Protein AF-G5SU46-F1 (afdb_monomer)

pLDDT: mean 95.47, std 3.18, range [84.12, 98.56]

Nearest PDB structures (foldseek):
  3hrr-assembly1_A  TM=6.963E-01  e=5.804E-01  Aspergillus parasiticus
  3az8-assembly2_I  TM=7.081E-01  e=8.165E-01  Plasmodium falciparum
  4a0z-assembly1_B  TM=8.086E-01  e=4.014E+00  Staphylococcus aureus
  3bnv-assembly4_H  TM=6.663E-01  e=2.547E+00  Campylobacter jejuni
  4a0y-assembly1_B-2  TM=8.058E-01  e=5.978E+00  Staphylococcus aureus

Mean predicted aligned error: 2.75 Å

Solvent-accessible surface area (backbone atoms only — not comparable to full-atom values): 4259 Å² total; per-residue (Å²): 107,72,67,58,54,48,27,65,77,66,76,42,65,67,42,85,73,43,77,80,39,78,47,76,70,54,87,86,47,71,92,82,48,82,67,70,50,73,52,76,48,79,40,85,47,98,67,35,31,41,40,37,37,38,34,28,64,96,80,51,64,33,36,43,40,29,32,36,32,27,61,115

Foldseek 3Di:
DLQVVCCVVVVAAKDFPWWPDKDFDDDDDCVHAVDWDK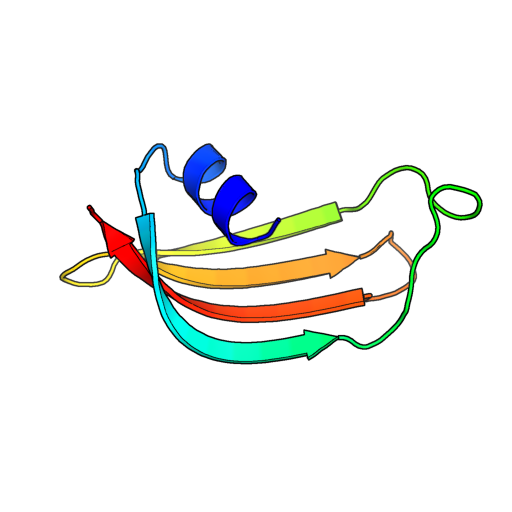DWDWDDDDFFTFIWIWIGDVPDTGITTTGTMGGD

Secondary structure (DSSP, 8-state):
-HHHHHHHHHT--EEEEEEEEEEE-----TTT-S--EEEEEEEEETTEEEEEEEEE-SS-EEEEEEEEEEE-

Organism: NCBI:txid762968

Structure (mmCIF, N/CA/C/O backbone):
data_AF-G5SU46-F1
#
_entry.id   AF-G5SU46-F1
#
loop_
_atom_site.group_PDB
_atom_site.id
_atom_site.type_symbol
_atom_site.label_atom_id
_atom_site.label_alt_id
_atom_site.label_comp_id
_atom_site.label_asym_id
_atom_site.label_entity_id
_atom_site.label_seq_id
_atom_site.pdbx_PDB_ins_code
_atom_site.Cartn_x
_atom_site.Cartn_y
_atom_site.Cartn_z
_atom_site.occupancy
_atom_site.B_iso_or_equiv
_atom_site.auth_seq_id
_atom_site.auth_comp_id
_atom_site.auth_asym_id
_atom_site.auth_atom_id
_atom_site.pdbx_PDB_model_num
ATOM 1 N N . MET A 1 1 ? -7.587 3.013 -3.499 1.00 86.88 1 MET A N 1
ATOM 2 C CA . MET A 1 1 ? -6.793 3.818 -2.542 1.00 86.88 1 MET A CA 1
ATOM 3 C C . MET A 1 1 ? -5.285 3.576 -2.648 1.00 86.88 1 MET A C 1
ATOM 5 O O . MET A 1 1 ? -4.561 4.510 -2.955 1.00 86.88 1 MET A O 1
ATOM 9 N N . VAL A 1 2 ? -4.770 2.361 -2.384 1.00 95.50 2 VAL A N 1
ATOM 10 C CA . VAL A 1 2 ? -3.304 2.122 -2.362 1.00 95.50 2 VAL A CA 1
ATOM 11 C C . VAL A 1 2 ? -2.626 2.492 -3.685 1.00 95.50 2 VAL A C 1
ATOM 13 O O . VAL A 1 2 ? -1.550 3.078 -3.672 1.00 95.50 2 VAL A O 1
ATOM 16 N N . LYS A 1 3 ? -3.251 2.176 -4.825 1.00 95.94 3 LYS A N 1
ATOM 17 C CA . LYS A 1 3 ? -2.724 2.517 -6.152 1.00 95.94 3 LYS A CA 1
ATOM 18 C C . LYS A 1 3 ? -2.567 4.028 -6.319 1.00 95.94 3 LYS A C 1
ATOM 20 O O . LYS A 1 3 ? -1.528 4.482 -6.772 1.00 95.94 3 LYS A O 1
ATOM 25 N N . GLU A 1 4 ? -3.583 4.783 -5.937 1.00 96.25 4 GLU A N 1
ATOM 26 C CA . GLU A 1 4 ? -3.644 6.234 -6.055 1.00 96.25 4 GLU A CA 1
ATOM 27 C C . GLU A 1 4 ? -2.575 6.889 -5.172 1.00 96.25 4 GLU A C 1
ATOM 29 O O . GLU A 1 4 ? -1.810 7.709 -5.664 1.00 96.25 4 GLU A O 1
ATOM 34 N N . CYS A 1 5 ? -2.416 6.440 -3.921 1.00 96.12 5 CYS A N 1
ATOM 35 C CA . CYS A 1 5 ? -1.333 6.908 -3.049 1.00 96.12 5 CYS A CA 1
ATOM 36 C C . CYS A 1 5 ? 0.057 6.582 -3.619 1.00 96.12 5 CYS A C 1
ATOM 38 O O . CYS A 1 5 ? 0.977 7.385 -3.519 1.00 96.12 5 CYS A O 1
ATOM 40 N N . VAL A 1 6 ? 0.231 5.406 -4.230 1.00 96.94 6 VAL A N 1
ATOM 41 C CA . VAL A 1 6 ? 1.499 5.030 -4.874 1.00 96.94 6 VAL A CA 1
ATOM 42 C C . VAL A 1 6 ? 1.780 5.911 -6.089 1.00 96.94 6 VAL A C 1
ATOM 44 O O . VAL A 1 6 ? 2.921 6.323 -6.281 1.00 96.94 6 VAL A O 1
ATOM 47 N N . MET A 1 7 ? 0.767 6.200 -6.908 1.00 97.06 7 MET A N 1
ATOM 48 C CA . MET A 1 7 ? 0.897 7.093 -8.061 1.00 97.06 7 MET A CA 1
ATOM 49 C C . MET A 1 7 ? 1.282 8.507 -7.622 1.00 97.06 7 MET A C 1
ATOM 51 O O . MET A 1 7 ? 2.221 9.061 -8.183 1.00 97.06 7 MET A O 1
ATOM 55 N N . GLU A 1 8 ? 0.642 9.025 -6.573 1.00 96.31 8 GLU A N 1
ATOM 56 C CA . GLU A 1 8 ? 0.960 10.328 -5.980 1.00 96.31 8 GLU A CA 1
ATOM 57 C C . GLU A 1 8 ? 2.413 10.378 -5.477 1.00 96.31 8 GLU A C 1
ATOM 59 O O . GLU A 1 8 ? 3.196 11.223 -5.899 1.00 96.31 8 GLU A O 1
ATOM 64 N N . VAL A 1 9 ? 2.821 9.411 -4.645 1.00 95.25 9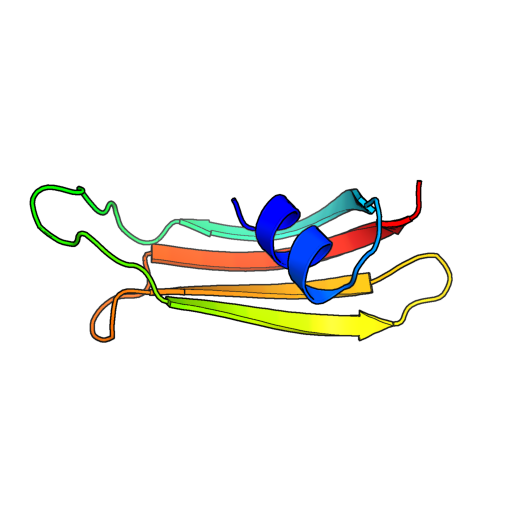 VAL A N 1
ATOM 65 C CA . VAL A 1 9 ? 4.175 9.367 -4.057 1.00 95.25 9 VAL A CA 1
ATOM 66 C C . VAL A 1 9 ? 5.262 9.139 -5.110 1.00 95.25 9 VAL A C 1
ATOM 68 O O . VAL A 1 9 ? 6.376 9.641 -4.973 1.00 95.25 9 VAL A O 1
ATOM 71 N N . SER A 1 10 ? 4.978 8.352 -6.150 1.00 95.06 10 SER A N 1
ATOM 72 C CA . SER A 1 10 ? 5.962 8.034 -7.192 1.00 95.06 10 SER A CA 1
ATOM 73 C C . SER A 1 10 ? 6.007 9.044 -8.338 1.00 95.06 10 SER A C 1
ATOM 75 O O . SER A 1 10 ? 6.965 9.010 -9.112 1.00 95.06 10 SER A O 1
ATOM 77 N N . GLY A 1 11 ? 4.984 9.892 -8.487 1.00 96.06 11 GLY A N 1
ATOM 78 C CA . GLY A 1 11 ? 4.816 10.781 -9.637 1.00 96.06 11 GLY A CA 1
ATOM 79 C C . GLY A 1 11 ? 4.612 10.044 -10.967 1.00 96.06 11 GLY A C 1
ATOM 80 O O . GLY A 1 11 ? 4.890 10.604 -12.026 1.00 96.06 11 GLY A O 1
ATOM 81 N N . LYS A 1 12 ? 4.187 8.772 -10.939 1.00 94.81 12 LYS A N 1
ATOM 82 C CA . LYS A 1 12 ? 4.050 7.924 -12.134 1.00 94.81 12 LYS A CA 1
ATOM 83 C C . LYS A 1 12 ? 2.609 7.493 -12.351 1.00 94.81 12 LYS A C 1
ATOM 85 O O . LYS A 1 12 ? 1.921 7.075 -11.422 1.00 94.81 12 LYS A O 1
ATOM 90 N N . ALA A 1 13 ? 2.192 7.489 -13.614 1.00 96.19 13 ALA A N 1
ATOM 91 C CA . ALA A 1 13 ? 1.018 6.743 -14.034 1.00 96.19 13 ALA A CA 1
ATOM 92 C C . ALA A 1 13 ? 1.339 5.244 -13.963 1.00 96.19 13 ALA A C 1
ATOM 94 O O . ALA A 1 13 ? 2.315 4.792 -14.561 1.00 96.19 13 ALA A O 1
ATOM 95 N N . LEU A 1 14 ? 0.548 4.481 -13.206 1.00 96.06 14 LEU A N 1
ATOM 96 C CA . LEU A 1 14 ? 0.821 3.067 -12.951 1.00 96.06 14 LEU A CA 1
ATOM 97 C C . LEU A 1 14 ? -0.418 2.196 -13.179 1.00 96.06 14 LEU A C 1
ATOM 99 O O . LEU A 1 14 ? -1.549 2.600 -12.897 1.00 96.06 14 LEU A O 1
ATOM 103 N N . HIS A 1 15 ? -0.200 0.952 -13.594 1.00 97.12 15 HIS A N 1
ATOM 104 C CA . HIS A 1 15 ? -1.179 -0.132 -13.564 1.00 97.12 15 HIS A CA 1
ATOM 105 C C . HIS A 1 15 ? -0.764 -1.198 -12.554 1.00 97.12 15 HIS A C 1
ATOM 107 O O . HIS A 1 15 ? 0.414 -1.505 -12.398 1.00 97.12 15 HIS A O 1
ATOM 113 N N . ILE A 1 16 ? -1.741 -1.794 -11.865 1.00 97.31 16 ILE A N 1
ATOM 114 C CA . ILE A 1 16 ? -1.480 -2.973 -11.036 1.00 97.31 16 ILE A CA 1
ATOM 115 C C . ILE A 1 16 ? -1.239 -4.145 -11.982 1.00 97.31 16 ILE A C 1
ATOM 117 O O . ILE A 1 16 ? -2.158 -4.568 -12.678 1.00 97.31 16 ILE A O 1
ATOM 121 N N . ARG A 1 17 ? -0.016 -4.679 -11.986 1.00 97.19 17 ARG A N 1
ATOM 122 C CA . ARG A 1 17 ? 0.328 -5.880 -12.754 1.00 97.19 17 ARG A CA 1
ATOM 123 C C . ARG A 1 17 ? -0.011 -7.142 -11.975 1.00 97.19 17 ARG A C 1
ATOM 125 O O . ARG A 1 17 ? -0.552 -8.096 -12.524 1.00 97.19 17 ARG A O 1
ATOM 132 N N . THR A 1 18 ? 0.342 -7.181 -10.692 1.00 97.75 18 THR A N 1
ATOM 133 C CA . THR A 1 18 ? 0.121 -8.366 -9.856 1.00 97.75 18 THR A CA 1
ATOM 134 C C . THR A 1 18 ? -0.067 -7.975 -8.404 1.00 97.75 18 THR A C 1
ATOM 136 O O . THR A 1 18 ? 0.668 -7.143 -7.875 1.00 97.75 18 THR A O 1
ATOM 139 N N . ILE A 1 19 ? -0.997 -8.644 -7.734 1.00 98.06 19 ILE A N 1
ATOM 140 C CA . ILE A 1 19 ? -1.191 -8.551 -6.290 1.00 98.06 19 ILE A CA 1
ATOM 141 C C . ILE A 1 19 ? -0.667 -9.851 -5.680 1.00 98.06 19 ILE A C 1
ATOM 143 O O . ILE A 1 19 ? -1.203 -10.921 -5.945 1.00 98.06 19 ILE A O 1
ATOM 147 N N . LYS A 1 20 ? 0.407 -9.762 -4.890 1.00 97.62 20 LYS A N 1
ATOM 148 C CA . LYS A 1 20 ? 0.981 -10.903 -4.153 1.00 97.62 20 LYS A CA 1
ATOM 149 C C . LYS A 1 20 ? 0.324 -11.070 -2.780 1.00 97.62 20 LYS A C 1
ATOM 151 O O . LYS A 1 20 ? 0.244 -12.179 -2.269 1.00 97.62 20 LYS A O 1
ATOM 156 N N . LEU A 1 21 ? -0.107 -9.965 -2.174 1.00 98.19 21 LEU A N 1
ATOM 157 C CA . LEU A 1 21 ? -0.809 -9.927 -0.898 1.00 98.19 21 LEU A CA 1
ATOM 158 C C . LEU A 1 21 ? -1.789 -8.755 -0.909 1.00 98.19 21 LEU A C 1
ATOM 160 O O . LEU A 1 21 ? -1.410 -7.634 -1.242 1.00 98.19 21 LEU A O 1
ATOM 164 N N . CYS A 1 22 ? -3.026 -9.012 -0.511 1.00 97.38 22 CYS A N 1
ATOM 165 C CA . CYS A 1 22 ? -4.004 -7.986 -0.185 1.00 97.38 22 CYS A CA 1
ATOM 166 C C . CYS A 1 22 ? -4.866 -8.540 0.946 1.00 97.38 22 CYS A C 1
ATOM 168 O O . CYS A 1 22 ? -5.787 -9.319 0.706 1.00 97.38 22 CYS A O 1
ATOM 170 N N . ARG A 1 23 ? -4.489 -8.233 2.187 1.00 97.56 23 ARG A N 1
ATOM 171 C CA . ARG A 1 23 ? -5.220 -8.673 3.376 1.00 97.56 23 ARG A CA 1
ATOM 172 C C . ARG A 1 23 ? -5.988 -7.498 3.935 1.00 97.56 23 ARG A C 1
ATOM 174 O O . ARG A 1 23 ? -5.382 -6.488 4.270 1.00 97.56 23 ARG A O 1
ATOM 181 N N . LEU A 1 24 ? -7.298 -7.668 4.038 1.00 96.94 24 LEU A N 1
ATOM 182 C CA . LEU A 1 24 ? -8.196 -6.772 4.751 1.00 96.94 24 LEU A CA 1
ATOM 183 C C . LEU A 1 24 ? -8.455 -7.407 6.115 1.00 96.94 24 LEU A C 1
ATOM 185 O O . LEU A 1 24 ? -8.938 -8.536 6.183 1.00 96.94 24 LEU A O 1
ATOM 189 N N . THR A 1 25 ? -8.045 -6.734 7.181 1.00 95.88 25 THR A N 1
ATOM 190 C CA . THR A 1 25 ? -8.007 -7.309 8.537 1.00 95.88 25 THR A CA 1
ATOM 191 C C . THR A 1 25 ? -9.095 -6.761 9.449 1.00 95.88 25 THR A C 1
ATOM 193 O O . THR A 1 25 ? -9.450 -7.424 10.419 1.00 95.88 25 THR A O 1
ATOM 196 N N . ALA A 1 26 ? -9.638 -5.588 9.131 1.00 94.38 26 ALA A N 1
ATOM 197 C CA . ALA A 1 26 ? -10.700 -4.934 9.880 1.00 94.38 26 ALA A CA 1
ATOM 198 C C . ALA A 1 26 ? -11.468 -3.956 8.979 1.00 94.38 26 ALA A C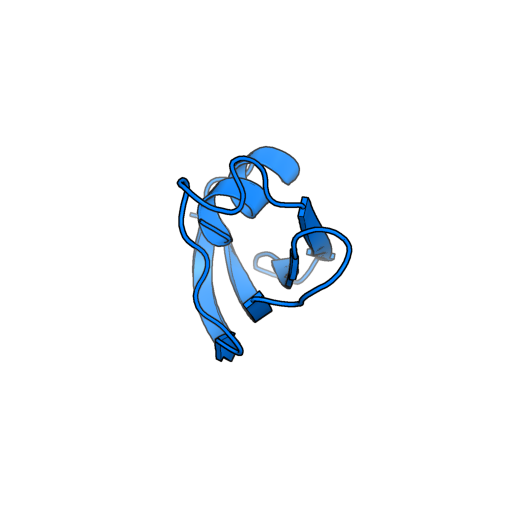 1
ATOM 200 O O . ALA A 1 26 ? -11.029 -3.633 7.873 1.00 94.38 26 ALA A O 1
ATOM 201 N N . VAL A 1 27 ? -12.614 -3.485 9.468 1.00 92.94 27 VAL A N 1
ATOM 202 C CA . VAL A 1 27 ? -13.418 -2.439 8.828 1.00 92.94 27 VAL A CA 1
ATOM 203 C C . VAL A 1 27 ? -13.292 -1.170 9.653 1.00 92.94 27 VAL A C 1
ATOM 205 O O . VAL A 1 27 ? -13.412 -1.215 10.874 1.00 92.94 27 VAL A O 1
ATOM 208 N N . VAL A 1 28 ? -13.096 -0.047 8.971 1.00 93.25 28 VAL A N 1
ATOM 209 C CA . VAL A 1 28 ? -13.067 1.285 9.570 1.00 93.25 28 VAL A CA 1
ATOM 210 C C . VAL A 1 28 ? -14.236 2.112 9.051 1.00 93.25 28 VAL A C 1
ATOM 212 O O . VAL A 1 28 ? -14.613 1.999 7.882 1.00 93.25 28 VAL A O 1
ATOM 215 N N . SER A 1 29 ? -14.821 2.930 9.924 1.00 92.62 29 SER A N 1
ATOM 216 C CA . SER A 1 29 ? -15.884 3.873 9.580 1.00 92.62 29 SER A CA 1
ATOM 217 C C . SER A 1 29 ? -15.404 5.310 9.784 1.00 92.62 29 SER A C 1
ATOM 219 O O . SER A 1 29 ? -14.787 5.584 10.814 1.00 92.62 29 SER A O 1
ATOM 221 N N . PRO A 1 30 ? -15.770 6.257 8.899 1.00 91.81 30 PRO A N 1
ATOM 222 C CA . PRO A 1 30 ? -15.535 7.684 9.122 1.00 91.81 30 PRO A CA 1
ATOM 223 C C . PRO A 1 30 ? -16.137 8.214 10.431 1.00 91.81 30 PRO A C 1
ATOM 225 O O . PRO A 1 30 ? -15.685 9.227 10.949 1.00 91.81 30 PRO A O 1
ATOM 228 N N . CYS A 1 31 ? -17.155 7.540 10.982 1.00 93.94 31 CYS A N 1
ATOM 229 C CA . CYS A 1 31 ? -17.740 7.909 12.273 1.00 93.94 31 CYS A CA 1
ATOM 230 C C . CYS A 1 31 ? -16.814 7.610 13.461 1.00 93.94 31 CYS A C 1
ATOM 232 O O . CYS A 1 31 ? -16.980 8.213 14.516 1.00 93.94 31 CYS A O 1
ATOM 234 N N . THR A 1 32 ? -15.892 6.654 13.315 1.00 88.62 32 THR A N 1
ATOM 235 C CA . THR A 1 32 ? -14.991 6.198 14.385 1.00 88.62 32 THR A CA 1
ATOM 236 C C . THR A 1 32 ? -13.544 6.611 14.148 1.00 88.62 32 THR A C 1
ATOM 238 O O . THR A 1 32 ? -12.792 6.745 15.103 1.00 88.62 32 THR A O 1
ATOM 241 N N . CYS A 1 33 ? -13.152 6.814 12.893 1.00 92.44 33 CYS A N 1
ATOM 242 C CA . CYS A 1 33 ? -11.811 7.218 12.502 1.00 92.44 33 CYS A CA 1
ATOM 243 C C . CYS A 1 33 ? -11.900 8.025 11.201 1.00 92.44 33 CYS A C 1
ATOM 245 O O . CYS A 1 33 ? -12.333 7.514 10.167 1.00 92.44 33 CYS A O 1
ATOM 247 N N . THR A 1 34 ? -11.530 9.303 11.264 1.00 91.94 34 THR A N 1
ATOM 248 C CA . THR A 1 34 ? -11.645 10.238 10.136 1.00 91.94 34 THR A CA 1
ATOM 249 C C . THR A 1 34 ? -10.392 10.292 9.267 1.00 91.94 34 THR A C 1
ATOM 251 O O . THR A 1 34 ? -10.469 10.759 8.134 1.00 91.94 34 THR A O 1
ATOM 254 N N . GLU A 1 35 ? -9.252 9.817 9.773 1.00 93.44 35 GLU A N 1
ATOM 255 C CA . GLU A 1 35 ? -7.953 9.879 9.100 1.00 93.44 35 GLU A CA 1
ATOM 256 C C . GLU A 1 35 ? -7.211 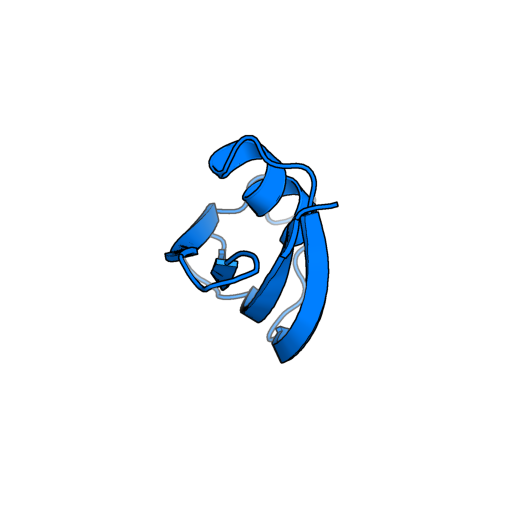8.550 9.234 1.00 93.44 35 GLU A C 1
ATOM 258 O O . GLU A 1 35 ? -7.202 7.939 10.297 1.00 93.44 35 GLU A O 1
ATOM 263 N N . LEU A 1 36 ? -6.579 8.107 8.148 1.00 94.69 36 LEU A N 1
ATOM 264 C CA . LEU A 1 36 ? -5.820 6.861 8.107 1.00 94.69 36 LEU A CA 1
ATOM 265 C C . LEU A 1 36 ? -4.383 7.128 7.685 1.00 94.69 36 LEU A C 1
ATOM 267 O O . LEU A 1 36 ? -4.126 7.817 6.695 1.00 94.69 36 LEU A O 1
ATOM 271 N N . ASP A 1 37 ? -3.458 6.464 8.362 1.00 95.19 37 ASP A N 1
ATOM 272 C CA . ASP A 1 37 ? -2.064 6.404 7.964 1.00 95.19 37 ASP A CA 1
ATOM 273 C C . ASP A 1 37 ? -1.894 5.408 6.818 1.00 95.19 37 ASP A C 1
ATOM 275 O O . ASP A 1 37 ? -2.113 4.200 6.971 1.00 95.19 37 ASP A O 1
ATOM 279 N N . VAL A 1 38 ? -1.441 5.904 5.665 1.00 96.19 38 VAL A N 1
ATOM 280 C CA . VAL A 1 38 ? -1.092 5.077 4.504 1.00 96.19 38 VAL A CA 1
ATOM 281 C C . VAL A 1 38 ? 0.419 5.080 4.319 1.00 96.19 38 VAL A C 1
ATOM 283 O O . VAL A 1 38 ? 0.996 5.946 3.665 1.00 96.19 38 VAL A O 1
ATOM 286 N N . ALA A 1 39 ? 1.082 4.073 4.880 1.00 96.81 39 ALA A N 1
ATOM 287 C CA . ALA A 1 39 ? 2.516 3.8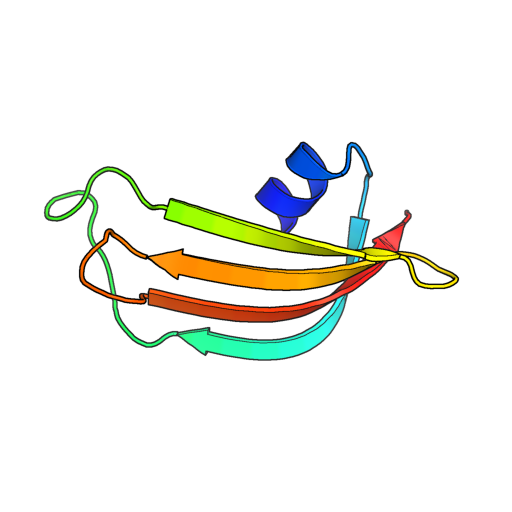98 4.708 1.00 96.81 39 ALA A CA 1
ATOM 288 C C . ALA A 1 39 ? 2.795 3.124 3.417 1.00 96.81 39 ALA A C 1
ATOM 290 O O . ALA A 1 39 ? 2.358 1.981 3.275 1.00 96.81 39 ALA A O 1
ATOM 291 N N . VAL A 1 40 ? 3.565 3.715 2.501 1.00 97.06 40 VAL A N 1
ATOM 292 C CA . VAL A 1 40 ? 3.948 3.100 1.223 1.00 97.06 40 VAL A CA 1
ATOM 293 C C . VAL A 1 40 ? 5.465 2.939 1.157 1.00 97.06 40 VAL A C 1
ATOM 295 O O . VAL A 1 40 ? 6.219 3.862 1.446 1.00 97.06 40 VAL A O 1
ATOM 298 N N . ARG A 1 41 ? 5.927 1.755 0.753 1.00 97.88 41 ARG A N 1
ATOM 299 C CA . ARG A 1 41 ? 7.324 1.479 0.409 1.00 9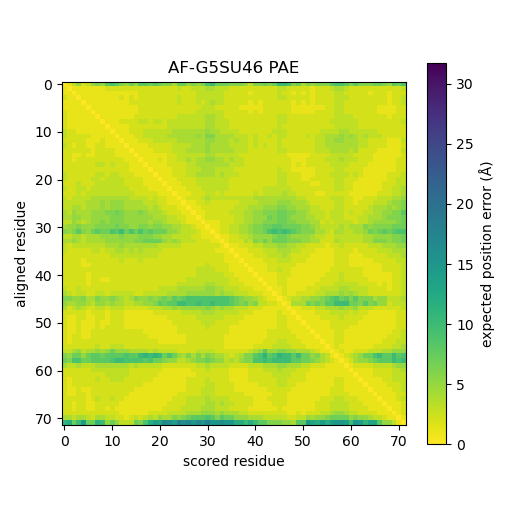7.88 41 ARG A CA 1
ATOM 300 C C . ARG A 1 41 ? 7.402 1.049 -1.043 1.00 97.88 41 ARG A C 1
ATOM 302 O O . ARG A 1 41 ? 6.697 0.127 -1.459 1.00 97.88 41 ARG A O 1
ATOM 309 N N . LEU A 1 42 ? 8.279 1.714 -1.782 1.00 97.69 42 LEU A N 1
ATOM 310 C CA . LEU A 1 42 ? 8.479 1.515 -3.209 1.00 97.69 42 LEU A CA 1
ATOM 311 C C . LEU A 1 42 ? 9.893 1.002 -3.449 1.00 97.69 42 LEU A C 1
ATOM 313 O O . LEU A 1 42 ? 10.852 1.486 -2.850 1.00 97.69 42 LEU A O 1
ATOM 317 N N . SER A 1 43 ? 10.026 0.016 -4.324 1.00 97.81 43 SER A N 1
ATOM 318 C CA . SER A 1 43 ? 11.323 -0.467 -4.787 1.00 97.81 43 SER A CA 1
ATOM 319 C C . SER A 1 43 ? 11.286 -0.588 -6.307 1.00 97.81 43 SER A C 1
ATOM 321 O O . SER A 1 43 ? 10.355 -1.206 -6.826 1.00 97.81 43 SER A O 1
ATOM 323 N N . PRO A 1 44 ? 12.241 0.015 -7.034 1.00 96.31 44 PRO A N 1
ATOM 324 C CA . PRO A 1 44 ? 12.264 -0.063 -8.486 1.00 96.31 44 PRO A CA 1
ATOM 325 C C . PRO A 1 44 ? 12.468 -1.506 -8.953 1.00 96.31 44 PRO A C 1
ATOM 327 O O . PRO A 1 44 ? 13.209 -2.275 -8.341 1.00 96.31 44 PRO A O 1
ATOM 330 N N . VAL A 1 45 ? 11.803 -1.850 -10.049 1.00 95.50 45 VAL A N 1
ATOM 331 C CA . VAL A 1 45 ? 12.021 -3.066 -10.842 1.00 95.50 45 VAL A CA 1
ATOM 332 C C . VAL A 1 45 ? 12.063 -2.671 -12.319 1.00 95.50 45 VAL A C 1
ATOM 334 O O . VAL A 1 45 ? 11.714 -1.540 -12.647 1.00 95.50 45 VAL A O 1
ATOM 337 N N . GLU A 1 46 ? 12.472 -3.589 -13.195 1.00 90.50 46 GLU A N 1
ATOM 338 C CA . GLU A 1 46 ? 12.687 -3.336 -14.632 1.00 90.50 46 GLU A CA 1
ATOM 339 C C . GLU A 1 46 ? 11.551 -2.524 -15.287 1.00 90.50 46 GLU A C 1
ATOM 341 O O . GLU A 1 46 ? 11.801 -1.435 -15.795 1.00 90.50 46 GLU A O 1
ATOM 346 N N . ASP A 1 47 ? 10.297 -2.967 -15.134 1.00 89.81 47 ASP A N 1
ATOM 347 C CA . ASP A 1 47 ? 9.130 -2.331 -15.773 1.00 89.81 47 ASP A CA 1
ATOM 348 C C . ASP A 1 47 ? 8.241 -1.522 -14.811 1.00 89.81 47 ASP A C 1
ATOM 350 O O . ASP A 1 47 ? 7.072 -1.247 -15.103 1.00 89.81 47 ASP A O 1
ATOM 354 N N . GLY A 1 48 ? 8.729 -1.171 -13.617 1.00 95.81 48 GLY A N 1
ATOM 355 C CA . GLY A 1 48 ? 7.902 -0.446 -12.651 1.00 95.81 48 GLY A CA 1
ATOM 356 C C . GLY A 1 48 ? 8.371 -0.508 -11.205 1.00 95.81 48 GLY A C 1
ATOM 357 O O . GLY A 1 48 ? 9.514 -0.182 -10.894 1.00 95.81 48 GLY A O 1
ATOM 358 N N . LEU A 1 49 ? 7.458 -0.856 -10.296 1.00 97.88 49 LEU A N 1
ATOM 359 C CA . LEU A 1 49 ? 7.665 -0.806 -8.848 1.00 97.88 49 LEU A CA 1
ATOM 360 C C . LEU A 1 49 ? 7.168 -2.088 -8.161 1.00 97.88 49 LEU A C 1
ATOM 362 O O . LEU A 1 49 ? 6.019 -2.497 -8.346 1.00 97.88 49 LEU A O 1
ATOM 366 N N . GLU A 1 50 ? 7.995 -2.681 -7.291 1.00 98.19 50 GLU A N 1
ATOM 367 C CA . GLU A 1 50 ? 7.476 -3.469 -6.168 1.00 98.19 50 GLU A CA 1
ATOM 368 C C . GLU A 1 50 ? 6.922 -2.498 -5.125 1.00 98.19 50 GLU A C 1
ATOM 370 O O . GLU A 1 50 ? 7.591 -1.563 -4.683 1.00 98.19 50 GLU A O 1
ATOM 375 N N . VAL A 1 51 ? 5.674 -2.736 -4.738 1.00 98.38 51 VAL A N 1
ATOM 376 C CA . VAL A 1 51 ? 4.918 -1.902 -3.813 1.00 98.38 51 VAL A CA 1
ATOM 377 C C . VAL A 1 51 ? 4.592 -2.718 -2.576 1.00 98.38 51 VAL A C 1
ATOM 379 O O . VAL A 1 51 ? 4.045 -3.820 -2.673 1.00 98.38 51 VAL A O 1
ATOM 382 N N . ARG A 1 52 ? 4.868 -2.146 -1.406 1.00 98.44 52 ARG A N 1
ATOM 383 C CA . ARG A 1 52 ? 4.319 -2.596 -0.124 1.00 98.44 52 ARG A CA 1
ATOM 384 C C . ARG A 1 52 ? 3.573 -1.441 0.510 1.00 98.44 52 ARG A C 1
ATOM 386 O O . ARG A 1 52 ? 4.113 -0.342 0.567 1.00 98.44 52 ARG A O 1
ATOM 393 N N . ALA A 1 53 ? 2.361 -1.684 0.987 1.00 98.31 53 ALA A N 1
ATOM 394 C CA . ALA A 1 53 ? 1.594 -0.662 1.678 1.00 98.31 53 ALA A CA 1
ATOM 395 C C . ALA A 1 53 ? 0.898 -1.214 2.920 1.00 98.31 53 ALA A C 1
ATOM 397 O O . ALA A 1 53 ? 0.540 -2.393 2.968 1.00 98.31 53 ALA A O 1
ATOM 398 N N . ARG A 1 54 ? 0.712 -0.344 3.910 1.00 98.00 54 ARG A N 1
ATOM 399 C CA . ARG A 1 54 ? -0.030 -0.609 5.143 1.00 98.00 54 ARG A CA 1
ATOM 400 C C . ARG A 1 54 ? -0.990 0.545 5.396 1.00 98.00 54 ARG A C 1
ATOM 402 O O . ARG A 1 54 ? -0.578 1.696 5.285 1.00 98.00 54 ARG A O 1
ATOM 409 N N . VAL A 1 55 ? -2.231 0.215 5.744 1.00 97.38 55 VAL A N 1
ATOM 410 C CA . VAL A 1 55 ? -3.275 1.173 6.134 1.00 97.38 55 VAL A CA 1
ATOM 411 C C . VAL A 1 55 ? -3.644 0.923 7.590 1.00 97.38 55 VAL A C 1
ATOM 413 O O . VAL A 1 55 ? -3.968 -0.217 7.941 1.00 97.38 55 VAL A O 1
ATOM 416 N N . ALA A 1 56 ? -3.563 1.954 8.428 1.00 96.81 56 ALA A N 1
ATOM 417 C CA . ALA A 1 56 ? -3.767 1.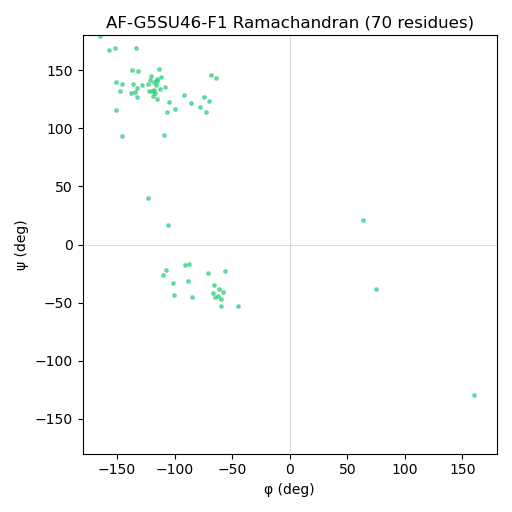858 9.874 1.00 96.81 56 ALA A CA 1
ATOM 418 C C . ALA A 1 56 ? -4.284 3.177 10.479 1.00 96.81 56 ALA A C 1
ATOM 420 O O . ALA A 1 56 ? -4.246 4.199 9.804 1.00 96.81 56 ALA A O 1
ATOM 421 N N . ASP A 1 57 ? -4.716 3.159 11.740 1.00 94.12 57 ASP A N 1
ATOM 422 C CA . ASP A 1 57 ? -5.095 4.350 12.531 1.00 94.12 57 ASP A CA 1
ATOM 423 C C . ASP A 1 57 ? -4.302 4.477 13.847 1.00 94.12 57 ASP A C 1
ATOM 425 O O . ASP A 1 57 ? -4.839 4.803 14.902 1.00 94.12 57 ASP A O 1
ATOM 429 N N . GLY A 1 58 ? -3.000 4.178 13.813 1.00 84.19 58 GLY A N 1
ATOM 430 C CA . GLY A 1 58 ? -2.136 4.145 15.002 1.00 84.19 58 GLY A CA 1
ATOM 431 C C . GLY A 1 58 ? -2.339 2.914 15.897 1.00 84.19 58 GLY A C 1
ATOM 432 O O . GLY A 1 58 ? -1.352 2.334 16.353 1.00 84.19 58 GLY A O 1
ATOM 433 N N . GLU A 1 59 ? -3.578 2.453 16.076 1.00 89.00 59 GLU A N 1
ATOM 434 C CA . GLU A 1 59 ? -3.927 1.314 16.936 1.00 89.00 59 GLU A CA 1
ATOM 435 C C . GLU A 1 59 ? -4.157 0.022 16.144 1.00 89.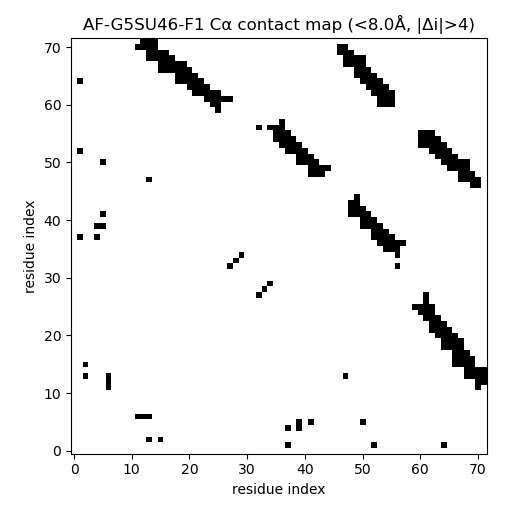00 59 GLU A C 1
ATOM 437 O O . GLU A 1 59 ? -3.656 -1.044 16.519 1.00 89.00 59 GLU A O 1
ATOM 442 N N . GLN A 1 60 ? -4.872 0.097 15.018 1.00 95.12 60 GLN A N 1
ATOM 443 C CA . GLN A 1 60 ? -5.280 -1.066 14.241 1.00 95.12 60 GLN A CA 1
ATOM 444 C C . GLN A 1 60 ? -4.740 -1.026 12.811 1.00 95.12 60 GLN A C 1
ATOM 446 O O . GLN A 1 60 ? -4.613 0.015 12.176 1.00 95.12 60 GLN A O 1
ATOM 451 N N . VAL A 1 61 ? -4.414 -2.206 12.278 1.00 96.88 61 VAL A N 1
ATOM 452 C CA . VAL A 1 61 ? -4.170 -2.400 10.844 1.00 96.88 61 VAL A CA 1
ATOM 453 C C . VAL A 1 61 ? -5.472 -2.796 10.178 1.00 96.88 61 VAL A C 1
ATOM 455 O O . VAL A 1 61 ? -6.100 -3.772 10.590 1.00 96.88 61 VAL A O 1
ATOM 458 N N . TYR A 1 62 ? -5.822 -2.093 9.107 1.00 97.00 62 TYR A N 1
ATOM 459 C CA . TYR A 1 62 ? -6.992 -2.386 8.281 1.00 97.00 62 TYR A CA 1
ATOM 460 C C . TYR A 1 62 ? -6.627 -3.106 6.992 1.00 97.00 62 TYR A C 1
ATOM 462 O O . TYR A 1 62 ? -7.393 -3.939 6.505 1.00 97.00 62 TYR A O 1
ATOM 470 N N . MET A 1 63 ? -5.451 -2.795 6.439 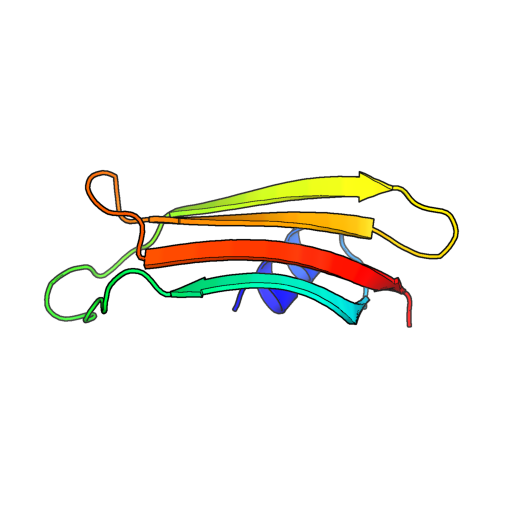1.00 97.56 63 MET A N 1
ATOM 471 C CA . MET A 1 63 ? -4.990 -3.390 5.194 1.00 97.56 63 MET A CA 1
ATOM 472 C C . MET A 1 63 ? -3.476 -3.577 5.169 1.00 97.56 63 MET A C 1
ATOM 474 O O . MET A 1 63 ? -2.714 -2.670 5.508 1.00 97.56 63 MET A O 1
ATOM 478 N N . GLU A 1 64 ? -3.052 -4.726 4.650 1.00 98.19 64 GLU A N 1
ATOM 479 C CA . GLU A 1 64 ? -1.688 -4.968 4.186 1.00 98.19 64 GLU A CA 1
ATOM 480 C C . GLU A 1 64 ? -1.696 -5.319 2.698 1.00 98.19 64 GLU A C 1
ATOM 482 O O . GLU A 1 64 ? -2.456 -6.177 2.240 1.00 98.19 64 GLU A O 1
ATOM 487 N N . TYR A 1 65 ? -0.815 -4.675 1.938 1.00 98.50 65 TYR A N 1
ATOM 488 C CA . TYR A 1 65 ? -0.692 -4.857 0.500 1.00 98.50 65 TYR A CA 1
ATOM 489 C C . TYR A 1 65 ? 0.752 -5.150 0.098 1.00 98.50 65 TYR A C 1
ATOM 491 O O . TYR A 1 65 ? 1.687 -4.481 0.541 1.00 98.50 65 TYR A O 1
ATOM 499 N N . LYS A 1 66 ? 0.929 -6.108 -0.815 1.00 98.56 66 LYS A N 1
ATOM 500 C CA . LYS A 1 66 ? 2.165 -6.333 -1.568 1.00 98.56 66 LYS A CA 1
ATOM 501 C C . LYS A 1 66 ? 1.824 -6.635 -3.019 1.00 98.56 66 LYS A C 1
ATOM 503 O O . LYS A 1 66 ? 1.040 -7.539 -3.300 1.00 98.56 66 LYS A O 1
ATOM 508 N N . GLY A 1 67 ? 2.472 -5.954 -3.950 1.00 98.12 67 GLY A N 1
ATOM 509 C CA . GLY A 1 67 ? 2.236 -6.182 -5.369 1.00 98.12 67 GLY A CA 1
ATOM 510 C C . GLY A 1 67 ? 3.308 -5.588 -6.263 1.00 98.12 67 GLY A C 1
ATOM 511 O O . GLY A 1 67 ? 4.268 -4.982 -5.794 1.00 98.12 67 GLY A O 1
ATOM 512 N N . LEU A 1 68 ? 3.124 -5.791 -7.560 1.00 98.19 68 LEU A N 1
ATOM 513 C CA . LEU A 1 68 ? 3.904 -5.178 -8.623 1.00 98.19 68 LEU A CA 1
ATOM 514 C C . LEU A 1 68 ? 2.995 -4.232 -9.399 1.00 98.19 68 LEU A C 1
ATOM 516 O O . LEU A 1 68 ? 1.873 -4.601 -9.763 1.00 98.19 68 LEU A O 1
ATOM 520 N N . MET A 1 69 ? 3.490 -3.031 -9.659 1.00 98.00 69 MET A N 1
ATOM 521 C CA . MET A 1 69 ? 2.843 -2.055 -10.527 1.00 98.00 69 MET A CA 1
ATOM 522 C C . MET A 1 69 ? 3.787 -1.688 -11.667 1.00 98.00 69 MET A C 1
ATOM 524 O O . MET A 1 69 ? 4.988 -1.580 -11.440 1.00 98.00 69 MET A O 1
ATOM 528 N N . THR A 1 70 ? 3.259 -1.511 -12.872 1.00 97.69 70 THR A N 1
ATOM 529 C CA . THR A 1 70 ? 4.031 -1.134 -14.065 1.00 97.69 70 THR A CA 1
ATOM 530 C C . THR A 1 70 ? 3.642 0.248 -14.548 1.00 97.69 70 THR A C 1
ATOM 532 O O . THR A 1 70 ? 2.507 0.672 -14.330 1.00 97.69 70 THR A O 1
ATOM 535 N N . VAL A 1 71 ? 4.579 0.952 -15.178 1.00 93.50 71 VAL A N 1
ATOM 536 C CA . VAL A 1 71 ? 4.310 2.258 -15.801 1.00 93.50 71 VAL A CA 1
ATOM 537 C C . VAL A 1 71 ? 3.398 2.066 -17.016 1.00 93.50 71 VAL A C 1
ATOM 539 O O . VAL A 1 71 ? 3.446 1.008 -17.647 1.00 93.50 71 VAL A O 1
ATOM 542 N N . VAL A 1 72 ? 2.522 3.043 -17.271 1.00 84.12 72 VAL A N 1
ATOM 543 C CA . VAL A 1 72 ? 1.686 3.096 -18.488 1.00 84.12 72 VAL A CA 1
ATOM 544 C C . VAL A 1 72 ? 2.524 3.489 -19.694 1.00 84.12 72 VAL A C 1
ATOM 546 O O . VAL A 1 72 ? 3.317 4.445 -19.546 1.00 84.12 72 VAL A O 1
#

Sequence (72 aa):
MVKECVMEVSGKALHIRTIKLCRLTAVVSPCTCTELDVAVRLSPVEDGLEVRARVADGEQVYMEYKGLMTVV

Radius of gyration: 12.8 Å; Cα contacts (8 Å, |Δi|>4): 142; chains: 1; bounding box: 30×22×35 Å